Protein AF-A0A8B5WDK0-F1 (afdb_monomer_lite)

Foldseek 3Di:
DDDDDPDDDDDDDDDAEEDEDPDLPLVVSVVVLVVVCVVPVPDQVPHAYAYEDANPDLVPDDLVSVLVNVVSCVVVPHHYQAYEDDPNRVVSCVVNVHDYDHPPPPPPPPVPPPPPDPDPDPDPDPDPDDDDDDDPDDDDPPDDDD

Sequence (146 aa):
MSRSAAADLRFVQIGTLALRIHDLDPAAVIAELARRRQQAPELLDSARLLLDLGQLDPESMDFAQVEHLAAALTEHGHQLLGLLESPASASLANRLGLPVLKASTERPARARKSRPEPEPEPEPEHSDWTATRHIDGQVRSGQQIY

Secondary structure (DSSP, 8-state):
-----S----------EEEE-S---HHHHHHHHHHHHHH-HHHHHS-EEEEE-TTS-TTT--HHHHHHHHHHHHHTT-EEEEEEP-TTHHHHHHHHT--EE-------------PPPPPPPPP-----PPPPPP--SPPPTT----

Radius of gyration: 32.22 Å; chains: 1; bounding box: 51×109×36 Å

Structure (mmCIF, N/CA/C/O backbone):
data_AF-A0A8B5WDK0-F1
#
_entry.id   AF-A0A8B5WDK0-F1
#
loop_
_atom_site.group_PDB
_atom_site.id
_atom_site.type_symbol
_atom_site.label_atom_id
_atom_site.label_alt_id
_atom_site.label_comp_id
_atom_site.label_asym_id
_atom_site.label_entity_id
_atom_site.label_seq_id
_atom_site.pdbx_PDB_ins_code
_atom_site.Cartn_x
_atom_site.Cartn_y
_atom_site.Cartn_z
_atom_site.occupancy
_atom_site.B_iso_or_equiv
_atom_site.auth_seq_id
_atom_site.auth_comp_id
_atom_site.auth_asym_id
_atom_site.auth_atom_id
_atom_site.pdbx_PDB_model_num
ATOM 1 N N . MET A 1 1 ? -37.793 -30.050 6.361 1.00 52.53 1 MET A N 1
ATOM 2 C CA . MET A 1 1 ? -36.568 -29.431 6.916 1.00 52.53 1 MET A CA 1
ATOM 3 C C . MET A 1 1 ? -36.056 -28.443 5.879 1.00 52.53 1 MET A C 1
ATOM 5 O O . MET A 1 1 ? -35.616 -28.883 4.826 1.00 52.53 1 MET A O 1
ATOM 9 N N . SER A 1 2 ? -36.222 -27.136 6.100 1.00 66.88 2 SER A N 1
ATOM 10 C CA . SER A 1 2 ? -35.745 -26.121 5.150 1.00 66.88 2 SER A CA 1
ATOM 11 C C . SER A 1 2 ? -34.227 -26.001 5.294 1.00 66.88 2 SER A C 1
ATOM 13 O O . SER A 1 2 ? -33.744 -25.752 6.398 1.00 66.88 2 SER A O 1
ATOM 15 N N . ARG A 1 3 ? -33.464 -26.258 4.225 1.00 64.38 3 ARG A N 1
ATOM 16 C CA . ARG A 1 3 ? -32.007 -26.064 4.227 1.00 64.38 3 ARG A CA 1
ATOM 17 C C . ARG A 1 3 ? -31.740 -24.563 4.350 1.00 64.38 3 ARG A C 1
ATOM 19 O O . ARG A 1 3 ? -31.975 -23.828 3.398 1.00 64.38 3 ARG A O 1
ATOM 26 N N . SER A 1 4 ? -31.267 -24.123 5.514 1.00 75.44 4 SER A N 1
ATOM 27 C CA . SER A 1 4 ? -30.646 -22.804 5.648 1.00 75.44 4 SER A CA 1
ATOM 28 C C . SER A 1 4 ? -29.442 -22.751 4.708 1.00 75.44 4 SER A C 1
ATOM 30 O O . SER A 1 4 ? -28.650 -23.698 4.681 1.00 75.44 4 SER A O 1
ATOM 32 N N . ALA A 1 5 ? -29.318 -21.685 3.920 1.00 81.25 5 ALA A N 1
ATOM 33 C CA . ALA A 1 5 ? -28.121 -21.457 3.119 1.00 81.25 5 ALA A CA 1
ATOM 34 C C . ALA A 1 5 ? -26.892 -21.350 4.042 1.00 81.25 5 ALA A C 1
ATOM 36 O O . ALA A 1 5 ? -27.001 -20.865 5.168 1.00 81.25 5 ALA A O 1
ATOM 37 N N . ALA A 1 6 ? -25.737 -21.837 3.579 1.00 92.69 6 ALA A N 1
ATOM 38 C CA . ALA A 1 6 ? -24.501 -21.843 4.367 1.00 92.69 6 ALA A CA 1
ATOM 39 C C . ALA A 1 6 ? -23.830 -20.458 4.454 1.00 92.69 6 ALA A C 1
ATOM 41 O O . ALA A 1 6 ? -23.028 -20.234 5.357 1.00 92.69 6 ALA A O 1
ATOM 42 N N . ALA A 1 7 ? -24.136 -19.551 3.521 1.00 93.56 7 ALA A N 1
ATOM 43 C CA . ALA A 1 7 ? -23.628 -18.183 3.483 1.00 93.56 7 ALA A CA 1
ATOM 44 C C . ALA A 1 7 ? -24.494 -17.297 2.569 1.00 93.56 7 ALA A C 1
ATOM 46 O O . ALA A 1 7 ? -25.152 -17.805 1.659 1.00 93.56 7 ALA A O 1
ATOM 47 N N . ASP A 1 8 ? -24.407 -15.981 2.776 1.00 92.81 8 ASP A N 1
ATOM 48 C CA . ASP A 1 8 ? -24.958 -14.940 1.905 1.00 92.81 8 ASP A CA 1
ATOM 49 C C . ASP A 1 8 ? -23.825 -14.051 1.374 1.00 92.81 8 ASP A C 1
ATOM 51 O O . ASP A 1 8 ? -22.873 -13.744 2.095 1.00 92.81 8 ASP A O 1
ATOM 55 N N . LEU A 1 9 ? -23.941 -13.594 0.126 1.00 94.06 9 LEU A N 1
ATOM 56 C CA . LEU A 1 9 ? -23.022 -12.623 -0.471 1.00 94.06 9 LEU A CA 1
ATOM 57 C C . LEU A 1 9 ? -23.681 -11.246 -0.521 1.00 94.06 9 LEU A C 1
ATOM 59 O O . LEU A 1 9 ? -24.849 -11.115 -0.887 1.00 94.06 9 LEU A O 1
ATOM 63 N N . ARG A 1 10 ? -22.924 -10.205 -0.169 1.00 95.38 10 ARG A N 1
ATOM 64 C CA . ARG A 1 10 ? -23.374 -8.812 -0.234 1.00 95.38 10 ARG A CA 1
ATOM 65 C C . ARG A 1 10 ? -22.287 -7.935 -0.820 1.00 95.38 10 ARG A C 1
ATOM 67 O O . ARG A 1 10 ? -21.109 -8.116 -0.524 1.00 95.38 10 ARG A O 1
ATOM 74 N N . PHE A 1 11 ? -22.706 -6.959 -1.612 1.00 90.06 11 PHE A N 1
ATOM 75 C CA . PHE A 1 11 ? -21.833 -5.876 -2.025 1.00 90.06 11 PHE A CA 1
ATOM 76 C C . PHE A 1 11 ? -21.721 -4.858 -0.888 1.00 90.06 11 PHE A C 1
ATOM 78 O O . PHE A 1 11 ? -22.732 -4.444 -0.319 1.00 90.06 11 PHE A O 1
ATOM 85 N N . VAL A 1 12 ? -20.494 -4.462 -0.561 1.00 90.06 12 VAL A N 1
ATOM 86 C CA . VAL A 1 12 ? -20.207 -3.428 0.433 1.00 90.06 12 VAL A CA 1
ATOM 87 C C . VAL A 1 12 ? -19.145 -2.509 -0.143 1.00 90.06 12 VAL A C 1
ATOM 89 O O . VAL A 1 12 ? -18.105 -2.969 -0.609 1.00 90.06 12 VAL A O 1
ATOM 92 N N . GLN A 1 13 ? -19.399 -1.207 -0.081 1.00 86.75 13 GLN A N 1
ATOM 93 C CA . GLN A 1 13 ? -18.398 -0.200 -0.389 1.00 86.75 13 GLN A CA 1
ATOM 94 C C . GLN A 1 13 ? -17.634 0.154 0.886 1.00 86.75 13 GLN A C 1
ATOM 96 O O . GLN A 1 13 ? -18.235 0.483 1.908 1.00 86.75 13 GLN A O 1
ATOM 101 N N . ILE A 1 14 ? -16.306 0.108 0.814 1.00 84.69 14 ILE A N 1
ATOM 102 C CA . ILE A 1 14 ? -15.420 0.493 1.914 1.00 84.69 14 ILE A CA 1
ATOM 103 C C . ILE A 1 14 ? -14.628 1.744 1.536 1.00 84.69 14 ILE A C 1
ATOM 105 O O . ILE A 1 14 ? -14.186 1.896 0.397 1.00 84.69 14 ILE A O 1
ATOM 109 N N . GLY A 1 15 ? -14.452 2.653 2.496 1.00 84.19 15 GLY A N 1
ATOM 110 C CA . GLY A 1 15 ? -13.544 3.786 2.345 1.00 84.19 15 GLY A CA 1
ATOM 111 C C . GLY A 1 15 ? -12.093 3.309 2.393 1.00 84.19 15 GLY A C 1
ATOM 112 O O . GLY A 1 15 ? -11.709 2.577 3.303 1.00 84.19 15 GLY A O 1
ATOM 113 N N . THR A 1 16 ? -11.291 3.721 1.416 1.00 90.75 16 THR A N 1
ATOM 114 C CA . THR A 1 16 ? -9.856 3.419 1.328 1.00 90.75 16 THR A CA 1
ATOM 115 C C . THR A 1 16 ? -9.118 4.650 0.823 1.00 90.75 16 THR A C 1
ATOM 117 O O . THR A 1 16 ? -9.702 5.482 0.124 1.00 90.75 16 THR A O 1
ATOM 120 N N . LEU A 1 17 ? -7.834 4.772 1.154 1.00 94.75 17 LEU A N 1
ATOM 121 C CA . LEU A 1 17 ? -6.977 5.824 0.615 1.00 94.75 17 LEU A CA 1
ATOM 122 C C . LEU A 1 17 ? -6.059 5.249 -0.455 1.00 94.75 17 LEU A C 1
ATOM 124 O O . LEU A 1 17 ? -5.513 4.164 -0.294 1.00 94.75 17 LEU A O 1
ATOM 128 N N . ALA A 1 18 ? -5.871 5.995 -1.538 1.00 95.25 18 ALA A N 1
ATOM 129 C CA . ALA A 1 18 ? -4.823 5.713 -2.505 1.00 95.25 18 ALA A CA 1
ATOM 130 C C . ALA A 1 18 ? -3.575 6.516 -2.125 1.00 95.25 18 ALA A C 1
ATOM 132 O O . ALA A 1 18 ? -3.610 7.749 -2.082 1.00 95.25 18 ALA A O 1
ATOM 133 N N . LEU A 1 19 ? -2.481 5.816 -1.840 1.00 96.75 19 LEU A N 1
ATOM 134 C CA . LEU A 1 19 ? -1.164 6.399 -1.651 1.00 96.75 19 LEU A CA 1
ATOM 135 C C . LEU A 1 19 ? -0.457 6.429 -3.005 1.00 96.75 19 LEU A C 1
ATOM 137 O O . LEU A 1 19 ? 0.082 5.425 -3.466 1.00 96.75 19 LEU A O 1
ATOM 141 N N . ARG A 1 20 ? -0.491 7.597 -3.642 1.00 96.44 20 ARG A N 1
ATOM 142 C CA . ARG A 1 20 ? 0.217 7.846 -4.895 1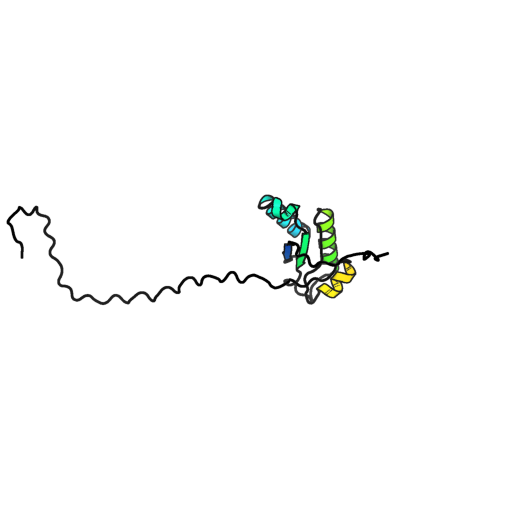.00 96.44 20 ARG A CA 1
ATOM 143 C C . ARG A 1 20 ? 1.697 8.052 -4.641 1.00 96.44 20 ARG A C 1
ATOM 145 O O . ARG A 1 20 ? 2.080 8.975 -3.923 1.00 96.44 20 ARG A O 1
ATOM 152 N N . ILE A 1 21 ? 2.498 7.186 -5.242 1.00 96.06 21 ILE A N 1
ATOM 153 C CA . ILE A 1 21 ? 3.944 7.164 -5.090 1.00 96.06 21 ILE A CA 1
ATOM 154 C C . ILE A 1 21 ? 4.569 8.031 -6.177 1.00 96.06 21 ILE A C 1
ATOM 156 O O . ILE A 1 21 ? 4.292 7.863 -7.363 1.00 96.06 21 ILE A O 1
ATOM 160 N N . HIS A 1 22 ? 5.389 8.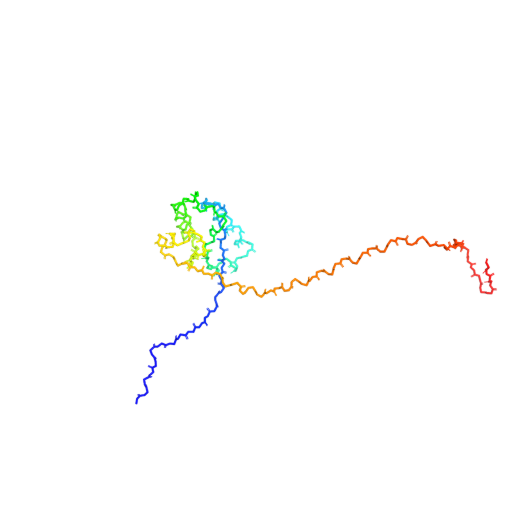982 -5.741 1.00 94.88 22 HIS A N 1
ATOM 161 C CA . HIS A 1 22 ? 6.167 9.867 -6.609 1.00 94.88 22 HIS A CA 1
ATOM 162 C C . HIS A 1 22 ? 7.670 9.583 -6.528 1.00 94.88 22 HIS A C 1
ATOM 164 O O . HIS A 1 22 ? 8.396 9.927 -7.451 1.00 94.88 22 HIS A O 1
ATOM 170 N N . ASP A 1 23 ? 8.108 8.964 -5.433 1.00 92.94 23 ASP A N 1
ATOM 171 C CA . ASP A 1 23 ? 9.490 8.615 -5.126 1.00 92.94 23 ASP A CA 1
ATOM 172 C C . ASP A 1 23 ? 9.481 7.273 -4.371 1.00 92.94 23 ASP A C 1
ATOM 174 O O . ASP A 1 23 ? 8.548 7.015 -3.603 1.00 92.94 23 ASP A O 1
ATOM 178 N N . LEU A 1 24 ? 10.466 6.412 -4.631 1.00 95.88 24 LEU A N 1
ATOM 179 C CA . LEU A 1 24 ? 10.577 5.075 -4.040 1.00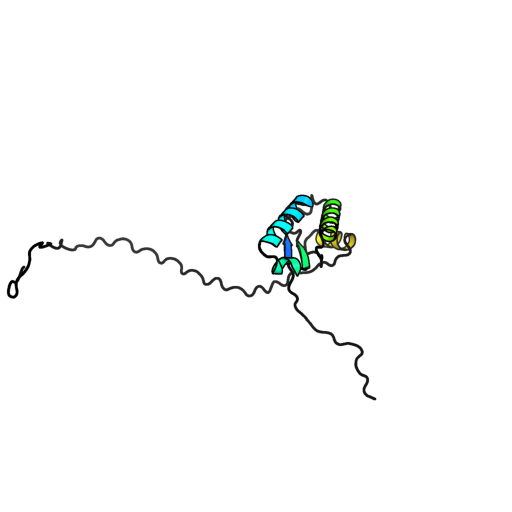 95.88 24 LEU A CA 1
ATOM 180 C C . LEU A 1 24 ? 11.416 5.037 -2.754 1.00 95.88 24 LEU A C 1
ATOM 182 O O . LEU A 1 24 ? 11.545 3.960 -2.175 1.00 95.88 24 LEU A O 1
ATOM 186 N N . ASP A 1 25 ? 11.941 6.170 -2.276 1.00 96.31 25 ASP A N 1
ATOM 187 C CA . ASP A 1 25 ? 12.593 6.278 -0.969 1.00 96.31 25 ASP A CA 1
ATOM 188 C C . ASP A 1 25 ? 11.584 6.035 0.175 1.00 96.31 25 ASP A C 1
ATOM 190 O O . ASP A 1 25 ? 10.718 6.883 0.442 1.00 96.31 25 ASP A O 1
ATOM 194 N N . PRO A 1 26 ? 11.695 4.912 0.915 1.00 97.12 26 PRO A N 1
ATOM 195 C CA . PRO A 1 26 ? 10.769 4.610 1.998 1.00 97.12 26 PRO A CA 1
ATOM 196 C C . PRO A 1 26 ? 10.797 5.651 3.114 1.00 97.12 26 PRO A C 1
ATOM 198 O O . PRO A 1 26 ? 9.747 5.969 3.677 1.00 97.12 26 PRO A O 1
ATOM 201 N N . ALA A 1 27 ? 11.969 6.217 3.419 1.00 97.12 27 ALA A N 1
ATOM 202 C CA . ALA A 1 27 ? 12.109 7.182 4.500 1.00 97.12 27 ALA A CA 1
ATOM 203 C C . ALA A 1 27 ? 11.328 8.466 4.192 1.00 97.12 27 ALA A C 1
ATOM 205 O O . ALA A 1 27 ? 10.582 8.956 5.047 1.00 97.12 27 ALA A O 1
ATOM 206 N N . ALA A 1 28 ? 11.432 8.968 2.958 1.00 97.62 28 ALA A N 1
ATOM 207 C CA . ALA A 1 28 ? 10.671 10.123 2.496 1.00 97.62 28 ALA A CA 1
ATOM 208 C C . ALA A 1 28 ? 9.155 9.868 2.536 1.00 97.62 28 ALA A C 1
ATOM 210 O O . ALA A 1 28 ? 8.397 10.702 3.044 1.00 97.62 28 ALA A O 1
ATOM 211 N N . VAL A 1 29 ? 8.702 8.701 2.061 1.00 97.75 29 VAL A N 1
ATOM 212 C CA . VAL A 1 29 ? 7.272 8.346 2.049 1.00 97.75 29 VAL A CA 1
ATOM 213 C C . VAL A 1 29 ? 6.710 8.227 3.470 1.00 97.75 29 VAL A C 1
ATOM 215 O O . VAL A 1 29 ? 5.639 8.769 3.760 1.00 97.75 29 VAL A O 1
ATOM 218 N N . ILE A 1 30 ? 7.428 7.563 4.378 1.00 97.31 30 ILE A N 1
ATOM 219 C CA . ILE A 1 30 ? 7.011 7.399 5.777 1.00 97.31 30 ILE A CA 1
ATOM 220 C C . ILE A 1 30 ? 6.974 8.749 6.499 1.00 97.31 30 ILE A C 1
ATOM 222 O O . ILE A 1 30 ? 6.016 9.030 7.224 1.00 97.31 30 ILE A O 1
ATOM 226 N N . ALA A 1 31 ? 7.971 9.611 6.280 1.00 97.00 31 ALA A N 1
ATOM 227 C CA . ALA A 1 31 ? 7.995 10.951 6.861 1.00 97.00 31 ALA A CA 1
ATOM 228 C C . ALA A 1 31 ? 6.789 11.790 6.405 1.00 97.00 31 ALA A C 1
ATOM 230 O O . ALA A 1 31 ? 6.136 12.445 7.222 1.00 97.00 31 ALA A O 1
ATOM 231 N N . GLU A 1 32 ? 6.438 11.722 5.120 1.00 97.12 32 GLU A N 1
ATOM 232 C CA . GLU A 1 32 ? 5.265 12.407 4.577 1.00 97.12 32 GLU A CA 1
ATOM 233 C C . GLU A 1 32 ? 3.952 11.850 5.156 1.00 97.12 32 GLU A C 1
ATOM 235 O O . GLU A 1 32 ? 3.067 12.623 5.535 1.00 97.12 32 GLU A O 1
ATOM 240 N N . LEU A 1 33 ? 3.821 10.527 5.300 1.00 96.44 33 LEU A N 1
ATOM 241 C CA . LEU A 1 33 ? 2.662 9.910 5.958 1.00 96.44 33 LEU A CA 1
ATOM 242 C C . LEU A 1 33 ? 2.547 10.324 7.429 1.00 96.44 33 LEU A C 1
ATOM 244 O O . LEU A 1 33 ? 1.448 10.644 7.886 1.00 96.44 33 LEU A O 1
ATOM 248 N N . ALA A 1 34 ? 3.661 10.383 8.160 1.00 95.62 34 ALA A N 1
ATOM 249 C CA . ALA A 1 34 ? 3.685 10.849 9.544 1.00 95.62 34 ALA A CA 1
ATOM 250 C C . ALA A 1 34 ? 3.251 12.320 9.651 1.00 95.62 34 ALA A C 1
ATOM 252 O O . ALA A 1 34 ? 2.424 12.664 10.500 1.00 95.62 34 ALA A O 1
ATOM 253 N N . ARG A 1 35 ? 3.735 13.179 8.745 1.00 96.81 35 ARG A N 1
ATOM 254 C CA . ARG A 1 35 ? 3.324 14.587 8.659 1.00 96.81 35 ARG A CA 1
ATOM 255 C C . ARG A 1 35 ? 1.826 14.717 8.383 1.00 96.81 35 ARG A C 1
ATOM 257 O O . ARG A 1 35 ? 1.147 15.506 9.037 1.00 96.81 35 ARG A O 1
ATOM 264 N N . ARG A 1 36 ? 1.280 13.929 7.451 1.00 95.56 36 ARG A N 1
ATOM 265 C CA . ARG A 1 36 ? -0.164 13.924 7.167 1.00 95.56 36 ARG A CA 1
ATOM 266 C C . ARG A 1 36 ? -0.984 13.376 8.330 1.00 95.56 36 ARG A C 1
ATOM 268 O O . ARG A 1 36 ? -2.069 13.895 8.577 1.00 95.56 36 ARG A O 1
ATOM 275 N N . ARG A 1 37 ? -0.475 12.388 9.076 1.00 95.56 37 ARG A N 1
ATOM 276 C CA . ARG A 1 37 ? -1.150 11.850 10.269 1.00 95.56 37 ARG A CA 1
ATOM 277 C C . ARG A 1 37 ? -1.323 12.931 11.327 1.00 95.56 37 ARG A C 1
ATOM 279 O O . ARG A 1 37 ? -2.398 13.035 11.892 1.00 95.56 37 ARG A O 1
ATOM 286 N N . GLN A 1 38 ? -0.326 13.790 11.537 1.00 96.44 38 GLN A N 1
ATOM 287 C CA . GLN A 1 38 ? -0.460 14.928 12.459 1.00 96.44 38 GLN A CA 1
ATOM 288 C C . GLN A 1 38 ? -1.558 15.913 12.025 1.00 96.44 38 GLN A C 1
ATOM 290 O O . GLN A 1 38 ? -2.217 16.510 12.869 1.00 96.44 38 GLN A O 1
ATOM 295 N N . GLN A 1 39 ? -1.764 16.079 10.715 1.00 96.81 39 GLN A N 1
ATOM 296 C CA . GLN A 1 39 ? -2.779 16.981 10.162 1.00 96.81 39 GLN A CA 1
ATOM 297 C C . GLN A 1 39 ? -4.191 16.380 10.186 1.00 96.81 39 GLN A C 1
ATOM 299 O O . GLN A 1 39 ? -5.162 17.119 10.333 1.00 96.81 39 GLN A O 1
ATOM 304 N N . ALA A 1 40 ? -4.313 15.061 10.022 1.00 94.44 40 ALA A N 1
ATOM 305 C CA . ALA A 1 40 ? -5.588 14.348 10.004 1.00 94.44 40 ALA A CA 1
ATOM 306 C C . ALA A 1 40 ? -5.457 12.942 10.632 1.00 94.44 40 ALA A C 1
ATOM 308 O O . ALA A 1 40 ? -5.445 11.947 9.896 1.00 94.44 40 ALA A O 1
ATOM 309 N N . PRO A 1 41 ? -5.377 12.838 11.974 1.00 93.31 41 PRO A N 1
ATOM 310 C CA . PRO A 1 41 ? -5.146 11.563 12.657 1.00 93.31 41 PRO A CA 1
ATOM 311 C C . PRO A 1 41 ? -6.249 10.542 12.374 1.00 93.31 41 PRO A C 1
ATOM 313 O O . PRO A 1 41 ? -5.972 9.446 11.897 1.00 93.31 41 PRO A O 1
ATOM 316 N N . GLU A 1 42 ? -7.516 10.941 12.535 1.00 91.88 42 GLU A N 1
ATOM 317 C CA . GLU A 1 42 ? -8.678 10.057 12.347 1.00 91.88 42 GLU A CA 1
ATOM 318 C C . GLU A 1 42 ? -8.729 9.428 10.947 1.00 91.88 42 GLU A C 1
ATOM 320 O O . GLU A 1 42 ? -9.097 8.260 10.783 1.00 91.88 42 GLU A O 1
ATOM 325 N N . LEU A 1 43 ? -8.318 10.197 9.932 1.00 89.88 43 LEU A N 1
ATOM 326 C CA . LEU A 1 43 ? -8.296 9.748 8.547 1.00 89.88 43 LEU A CA 1
ATOM 327 C C . LEU A 1 43 ? -7.226 8.679 8.319 1.00 89.88 43 LEU A C 1
ATOM 329 O O . LEU A 1 43 ? -7.492 7.713 7.612 1.00 89.88 43 LEU A O 1
ATOM 333 N N . LEU A 1 44 ? -6.025 8.859 8.875 1.00 91.50 44 LEU A N 1
ATOM 334 C CA . LEU A 1 44 ? -4.878 7.987 8.607 1.00 91.50 44 LEU A CA 1
ATOM 335 C C . LEU A 1 44 ? -4.746 6.810 9.571 1.00 91.50 44 LEU A C 1
ATOM 337 O O . LEU A 1 44 ? -4.195 5.786 9.177 1.00 91.50 44 LEU A O 1
ATOM 341 N N . ASP A 1 45 ? -5.268 6.912 10.790 1.00 89.75 45 ASP A N 1
ATOM 342 C CA . ASP A 1 45 ? -5.223 5.821 11.771 1.00 89.75 45 ASP A CA 1
ATOM 343 C C . ASP A 1 45 ? -6.205 4.695 11.422 1.00 89.75 45 ASP A C 1
ATOM 345 O O . ASP A 1 45 ? -5.948 3.525 11.695 1.00 89.75 45 ASP A O 1
ATOM 349 N N . SER A 1 46 ? -7.312 5.034 10.756 1.00 86.69 46 SER A N 1
ATOM 350 C CA . SER A 1 46 ? -8.273 4.065 10.214 1.00 86.69 46 SER A CA 1
ATOM 351 C C . SER A 1 46 ? -8.002 3.693 8.749 1.00 86.69 46 SER A C 1
ATOM 353 O O . SER A 1 46 ? -8.701 2.845 8.180 1.00 86.69 46 SER A O 1
ATOM 355 N N . ALA A 1 47 ? -7.000 4.322 8.124 1.00 90.50 47 ALA A N 1
ATOM 356 C CA . ALA A 1 47 ? -6.750 4.174 6.703 1.00 90.50 47 ALA A CA 1
ATOM 357 C C . ALA A 1 47 ? -6.217 2.790 6.360 1.00 90.50 47 ALA A C 1
ATOM 359 O O . ALA A 1 47 ? -5.216 2.305 6.886 1.00 90.50 47 ALA A O 1
ATOM 360 N N . ARG A 1 48 ? -6.843 2.225 5.339 1.00 94.31 48 ARG A N 1
ATOM 361 C CA . ARG A 1 48 ? -6.269 1.163 4.538 1.00 94.31 48 ARG A CA 1
ATOM 362 C C . ARG A 1 48 ? -5.785 1.759 3.226 1.00 94.31 48 ARG A C 1
ATOM 364 O O . ARG A 1 48 ? -6.464 2.620 2.658 1.00 94.31 48 ARG A O 1
ATOM 371 N N . LEU A 1 49 ? -4.597 1.355 2.794 1.00 95.81 49 LEU A N 1
ATOM 372 C CA . LEU A 1 49 ? -3.896 1.989 1.687 1.00 95.81 49 LEU A CA 1
ATOM 373 C C . LEU A 1 49 ? -3.913 1.107 0.442 1.00 95.81 49 LEU A C 1
ATOM 375 O O . LEU A 1 49 ? -3.657 -0.094 0.504 1.00 95.81 49 LEU A O 1
ATOM 379 N N . LEU A 1 50 ? -4.163 1.736 -0.700 1.00 96.75 50 LEU A N 1
ATOM 380 C CA . LEU A 1 50 ? -3.857 1.200 -2.018 1.00 96.75 50 LEU A CA 1
ATOM 381 C C . LEU A 1 50 ? -2.622 1.906 -2.551 1.00 96.75 50 LEU A C 1
ATOM 383 O O . LEU A 1 50 ? -2.577 3.135 -2.548 1.00 96.75 50 LEU A O 1
ATOM 387 N N . LEU A 1 51 ? -1.634 1.145 -3.009 1.00 97.12 51 LEU A N 1
ATOM 388 C CA . LEU A 1 51 ? -0.450 1.716 -3.643 1.00 97.12 51 LEU A CA 1
ATOM 389 C C . LEU A 1 51 ? -0.779 2.107 -5.082 1.00 97.12 51 LEU A C 1
ATOM 391 O O . LEU A 1 51 ? -1.160 1.264 -5.892 1.00 97.12 51 LEU A O 1
ATOM 395 N N . ASP A 1 52 ? -0.634 3.388 -5.399 1.00 96.69 52 ASP A N 1
ATOM 396 C CA . ASP A 1 52 ? -0.801 3.923 -6.746 1.00 96.69 52 ASP A CA 1
ATOM 397 C C . ASP A 1 52 ? 0.570 4.278 -7.322 1.00 96.69 52 ASP A C 1
ATOM 399 O O . ASP A 1 52 ? 1.188 5.272 -6.940 1.00 96.69 52 ASP A O 1
ATOM 403 N N . LEU A 1 53 ? 1.037 3.436 -8.242 1.00 9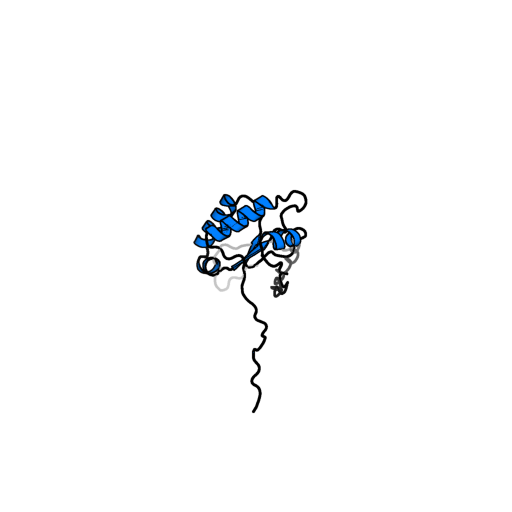5.38 53 LEU A N 1
ATOM 404 C CA . LEU A 1 53 ? 2.329 3.570 -8.916 1.00 95.38 53 LEU A CA 1
ATOM 405 C C . LEU A 1 53 ? 2.208 4.268 -10.278 1.00 95.38 53 LEU A C 1
ATOM 407 O O . LEU A 1 53 ? 3.173 4.300 -11.033 1.00 95.38 53 LEU A O 1
ATOM 411 N N . GLY A 1 54 ? 1.035 4.809 -10.626 1.00 92.62 54 GLY A N 1
ATOM 412 C CA . GLY A 1 54 ? 0.753 5.328 -11.968 1.00 92.62 54 GLY A CA 1
ATOM 413 C C . GLY A 1 54 ? 1.554 6.570 -12.377 1.00 92.62 54 GLY A C 1
ATOM 414 O O . GLY A 1 54 ? 1.508 6.951 -13.541 1.00 92.62 54 GLY A O 1
ATOM 415 N N . GLN A 1 55 ? 2.268 7.210 -11.445 1.00 92.69 55 GLN A N 1
ATOM 416 C CA . GLN A 1 55 ? 3.143 8.356 -11.729 1.00 92.69 55 GLN A CA 1
ATOM 417 C C . GLN A 1 55 ? 4.599 7.971 -11.984 1.00 92.69 55 GLN A C 1
ATOM 419 O O . GLN A 1 55 ? 5.373 8.825 -12.411 1.00 92.69 55 GLN A O 1
ATOM 424 N N . LEU A 1 56 ? 4.972 6.732 -11.678 1.00 92.56 56 LEU A N 1
ATOM 425 C CA . LEU A 1 56 ? 6.314 6.233 -11.914 1.00 92.56 56 LEU A CA 1
ATOM 426 C C . LEU A 1 56 ? 6.405 5.729 -13.352 1.00 92.56 56 LEU A C 1
ATOM 428 O O . LEU A 1 56 ? 5.452 5.152 -13.880 1.00 92.56 56 LEU A O 1
ATOM 432 N N . ASP A 1 57 ? 7.559 5.932 -13.972 1.00 91.81 57 ASP A N 1
ATOM 433 C CA . ASP A 1 57 ? 7.836 5.361 -15.281 1.00 91.81 57 ASP A CA 1
ATOM 434 C C . ASP A 1 57 ? 7.992 3.830 -15.152 1.00 91.81 57 ASP A C 1
ATOM 436 O O . ASP A 1 57 ? 8.851 3.363 -14.401 1.00 91.81 57 ASP A O 1
ATOM 440 N N . PRO A 1 58 ? 7.155 3.029 -15.837 1.00 88.31 58 PRO A N 1
ATOM 441 C CA . PRO A 1 58 ? 7.195 1.576 -15.724 1.00 88.31 58 PRO A CA 1
ATOM 442 C C . PRO A 1 58 ? 8.478 0.953 -16.283 1.00 88.31 58 PRO A C 1
ATOM 444 O O . PRO A 1 58 ? 8.826 -0.145 -15.855 1.00 88.31 58 PRO A O 1
ATOM 447 N N . GLU A 1 59 ? 9.172 1.607 -17.220 1.00 88.69 59 GLU A N 1
ATOM 448 C CA . GLU A 1 59 ? 10.377 1.045 -17.848 1.00 88.69 59 GLU A CA 1
ATOM 449 C C . GLU A 1 59 ? 11.619 1.171 -16.959 1.00 88.69 59 GLU A C 1
ATOM 451 O O . GLU A 1 59 ? 12.498 0.310 -16.995 1.00 88.69 59 GLU A O 1
ATOM 456 N N . SER A 1 60 ? 11.683 2.216 -16.134 1.00 89.19 60 SER A N 1
ATOM 457 C CA . SER A 1 60 ? 12.795 2.482 -15.214 1.00 89.19 60 SER A CA 1
ATOM 458 C C . SER A 1 60 ? 12.528 2.032 -13.774 1.00 89.19 60 SER A C 1
ATOM 460 O O . SER A 1 60 ? 13.381 2.201 -12.901 1.00 89.19 60 SER A O 1
ATOM 462 N N . MET A 1 61 ? 11.358 1.445 -13.509 1.00 91.56 61 MET A N 1
ATOM 463 C CA . MET A 1 61 ? 10.948 1.046 -12.167 1.00 91.56 61 MET A CA 1
ATOM 464 C C . MET A 1 61 ? 11.747 -0.152 -11.649 1.00 91.56 61 MET A C 1
ATOM 466 O O . MET A 1 61 ? 11.685 -1.253 -12.196 1.00 91.56 61 MET A O 1
ATOM 470 N N . ASP A 1 62 ? 12.406 0.034 -10.508 1.00 93.94 62 ASP A N 1
ATOM 471 C CA . ASP A 1 62 ? 13.011 -1.063 -9.762 1.00 93.94 62 ASP A CA 1
ATOM 472 C C . ASP A 1 62 ? 11.974 -1.730 -8.845 1.00 93.94 62 ASP A C 1
ATOM 474 O O . ASP A 1 62 ? 11.548 -1.181 -7.825 1.00 93.94 62 ASP A O 1
ATOM 478 N N . PHE A 1 63 ? 11.568 -2.952 -9.191 1.00 93.81 63 PHE A N 1
ATOM 479 C CA . PHE A 1 63 ? 10.603 -3.712 -8.396 1.00 93.81 63 PHE A CA 1
ATOM 480 C C . PHE A 1 63 ? 11.117 -4.067 -6.997 1.00 93.81 63 PHE A C 1
ATOM 482 O O . PHE A 1 63 ? 10.301 -4.157 -6.082 1.00 93.81 63 PHE A O 1
ATOM 489 N N . ALA A 1 64 ? 12.431 -4.216 -6.799 1.00 95.69 64 ALA A N 1
ATOM 490 C CA . ALA A 1 64 ? 12.989 -4.481 -5.474 1.00 95.69 64 ALA A CA 1
ATOM 491 C C . ALA A 1 64 ? 12.841 -3.261 -4.551 1.00 95.69 64 ALA A C 1
ATOM 493 O O . ALA A 1 64 ? 12.569 -3.412 -3.359 1.00 95.69 64 ALA A O 1
ATOM 494 N N . GLN A 1 65 ? 12.943 -2.044 -5.096 1.00 96.25 65 GLN A N 1
ATOM 495 C CA . GLN A 1 65 ? 12.673 -0.820 -4.337 1.00 96.25 65 GLN A CA 1
ATOM 496 C C . GLN A 1 65 ? 11.196 -0.707 -3.948 1.00 96.25 65 GLN A C 1
ATOM 498 O O . GLN A 1 65 ? 10.889 -0.331 -2.819 1.00 96.25 65 GLN A O 1
ATOM 503 N N . VAL A 1 66 ? 10.275 -1.092 -4.837 1.00 96.94 66 VAL A N 1
ATOM 504 C CA . VAL A 1 66 ? 8.837 -1.128 -4.514 1.00 96.94 66 VAL A CA 1
ATOM 505 C C . VAL A 1 66 ? 8.543 -2.147 -3.407 1.00 96.94 66 VAL A C 1
ATOM 507 O O . VAL A 1 66 ? 7.768 -1.855 -2.496 1.00 96.94 66 VAL A O 1
ATOM 510 N N . GLU A 1 67 ? 9.170 -3.324 -3.452 1.00 97.06 67 GLU A N 1
ATOM 511 C CA . GLU A 1 67 ? 9.080 -4.327 -2.381 1.00 97.06 67 GLU A CA 1
ATOM 512 C C . GLU A 1 67 ? 9.607 -3.796 -1.054 1.00 97.06 67 GLU A C 1
ATOM 514 O O . GLU A 1 67 ? 8.947 -3.947 -0.024 1.00 97.06 67 GLU A O 1
ATOM 519 N N . HIS A 1 68 ? 10.753 -3.119 -1.083 1.00 97.88 68 HIS A N 1
ATOM 520 C CA . HIS A 1 68 ? 11.334 -2.514 0.105 1.00 97.88 68 HIS A CA 1
ATOM 521 C C . HIS A 1 68 ? 10.429 -1.422 0.697 1.00 97.88 68 HIS A C 1
ATOM 523 O O . HIS A 1 68 ? 10.188 -1.410 1.903 1.00 97.88 68 HIS A O 1
ATOM 529 N N . LEU A 1 69 ? 9.849 -0.563 -0.147 1.00 98.12 69 LEU A N 1
ATOM 530 C CA . LEU A 1 69 ? 8.866 0.438 0.264 1.00 98.12 69 LEU A CA 1
ATOM 531 C C . LEU A 1 69 ? 7.622 -0.207 0.893 1.00 98.12 69 LEU A C 1
ATOM 533 O O . LEU A 1 69 ? 7.163 0.233 1.946 1.00 98.12 69 LEU A O 1
ATOM 537 N N . ALA A 1 70 ? 7.071 -1.255 0.275 1.00 97.81 70 ALA A N 1
ATOM 538 C CA . ALA A 1 70 ? 5.895 -1.952 0.793 1.00 97.81 70 ALA A CA 1
ATOM 539 C C . ALA A 1 70 ? 6.167 -2.626 2.151 1.00 97.81 70 ALA A C 1
ATOM 541 O O . ALA A 1 70 ? 5.330 -2.555 3.059 1.00 97.81 70 ALA A O 1
ATOM 542 N N . ALA A 1 71 ? 7.347 -3.235 2.307 1.00 97.88 71 ALA A N 1
ATOM 543 C CA . ALA A 1 71 ? 7.799 -3.798 3.574 1.00 97.88 71 ALA A CA 1
ATOM 544 C C . ALA A 1 71 ? 7.908 -2.709 4.649 1.00 97.88 71 ALA A C 1
ATOM 546 O O . ALA A 1 71 ? 7.285 -2.833 5.701 1.00 97.88 71 ALA A O 1
ATOM 547 N N . ALA A 1 72 ? 8.580 -1.596 4.345 1.00 98.19 72 ALA A N 1
ATOM 548 C CA . ALA A 1 72 ? 8.742 -0.481 5.273 1.00 98.19 72 ALA A CA 1
ATOM 549 C C . ALA A 1 72 ? 7.390 0.120 5.705 1.00 98.19 72 ALA A C 1
ATOM 551 O O . ALA A 1 72 ? 7.161 0.371 6.887 1.00 98.19 72 ALA A O 1
ATOM 552 N N . LEU A 1 73 ? 6.439 0.295 4.781 1.00 97.44 73 LEU A N 1
ATOM 553 C CA . LEU A 1 73 ? 5.084 0.750 5.121 1.00 97.44 73 LEU A CA 1
ATOM 554 C C . LEU A 1 73 ? 4.399 -0.192 6.121 1.00 97.44 73 LEU A C 1
ATOM 556 O O . LEU A 1 73 ? 3.774 0.272 7.078 1.00 97.44 73 LEU A O 1
ATOM 560 N N . THR A 1 74 ? 4.543 -1.500 5.919 1.00 96.69 74 THR A N 1
ATOM 561 C CA . THR A 1 74 ? 3.965 -2.523 6.799 1.00 96.69 74 THR A CA 1
ATOM 562 C C . THR A 1 74 ? 4.640 -2.526 8.174 1.00 96.69 74 THR A C 1
ATOM 564 O O . THR A 1 74 ? 3.951 -2.553 9.193 1.00 96.69 74 THR A O 1
ATOM 567 N N . GLU A 1 75 ? 5.971 -2.427 8.224 1.00 97.38 75 GLU A N 1
ATOM 568 C CA . GLU A 1 75 ? 6.756 -2.321 9.465 1.00 97.38 75 GLU A CA 1
ATOM 569 C C . GLU A 1 75 ? 6.380 -1.079 10.287 1.00 97.38 75 GLU A C 1
ATOM 571 O O . GLU A 1 75 ? 6.320 -1.134 11.515 1.00 97.38 75 GLU A O 1
ATOM 576 N N . HIS A 1 76 ? 6.034 0.022 9.616 1.00 95.94 76 HIS A N 1
ATOM 577 C CA . HIS A 1 76 ? 5.531 1.249 10.238 1.00 95.94 76 HIS A CA 1
ATOM 578 C C . HIS A 1 76 ? 4.019 1.228 10.546 1.00 95.94 76 HIS A C 1
ATOM 580 O O . HIS A 1 76 ? 3.437 2.255 10.911 1.00 95.94 76 HIS A O 1
ATOM 586 N N . GLY A 1 77 ? 3.375 0.061 10.443 1.00 94.06 77 GLY A N 1
ATOM 587 C CA . GLY A 1 77 ? 2.000 -0.175 10.887 1.00 94.06 77 GLY A CA 1
ATOM 588 C C . GLY A 1 77 ? 0.915 0.207 9.880 1.00 94.06 77 GLY A C 1
ATOM 589 O O . GLY A 1 77 ? -0.263 0.229 10.240 1.00 94.06 77 GLY A O 1
ATOM 590 N N . HIS A 1 78 ? 1.265 0.509 8.628 1.00 94.94 78 HIS A N 1
ATOM 591 C CA . HIS A 1 78 ? 0.274 0.763 7.586 1.00 94.94 78 HIS A CA 1
ATOM 592 C C . HIS A 1 78 ? -0.277 -0.547 7.008 1.00 94.94 78 HIS A C 1
ATOM 594 O O . HIS A 1 78 ? 0.465 -1.486 6.734 1.00 94.94 78 HIS A O 1
ATOM 600 N N . GLN A 1 79 ? -1.593 -0.603 6.774 1.00 94.94 79 GLN A N 1
ATOM 601 C CA . GLN A 1 79 ? -2.243 -1.755 6.143 1.00 94.94 79 GLN A CA 1
ATOM 602 C C . GLN A 1 79 ? -2.393 -1.537 4.638 1.00 94.94 79 GLN A C 1
ATOM 604 O O . GLN A 1 79 ? -3.164 -0.675 4.206 1.00 94.94 79 GLN A O 1
ATOM 609 N N . LEU A 1 80 ? -1.691 -2.347 3.845 1.00 96.50 80 LEU A N 1
ATOM 610 C CA . LEU A 1 80 ? -1.824 -2.369 2.391 1.00 96.50 80 LEU A CA 1
ATOM 611 C C . LEU A 1 80 ? -2.958 -3.316 1.982 1.00 96.50 80 LEU A C 1
ATOM 613 O O . LEU A 1 80 ? -2.954 -4.492 2.336 1.00 96.50 80 LEU A O 1
ATOM 617 N N . LEU A 1 81 ? -3.934 -2.807 1.230 1.00 96.31 81 LEU A N 1
ATOM 618 C CA . LEU A 1 81 ? -5.025 -3.609 0.663 1.00 96.31 81 LEU A CA 1
ATOM 619 C C . LEU A 1 81 ? -4.706 -4.168 -0.718 1.00 96.31 81 LEU A C 1
ATOM 621 O O . LEU A 1 81 ? -5.329 -5.141 -1.135 1.00 96.31 81 LEU A O 1
ATOM 625 N N . GLY A 1 82 ? -3.805 -3.522 -1.451 1.00 96.56 82 GLY A N 1
ATOM 626 C CA . GLY A 1 82 ? -3.590 -3.822 -2.856 1.00 96.56 82 GLY A CA 1
ATOM 627 C C . GLY A 1 82 ? -2.836 -2.730 -3.597 1.00 96.56 82 GLY A C 1
ATOM 628 O O . GLY A 1 82 ? -2.450 -1.702 -3.034 1.00 96.56 82 GLY A O 1
ATOM 629 N N . LEU A 1 83 ? -2.674 -2.962 -4.892 1.00 97.38 83 LEU A N 1
ATOM 630 C CA . LEU A 1 83 ? -2.162 -1.999 -5.859 1.00 97.38 83 LEU A CA 1
ATOM 631 C C . LEU A 1 83 ? -3.332 -1.460 -6.679 1.00 97.38 83 LEU A C 1
ATOM 633 O O . LEU A 1 83 ? -4.239 -2.218 -7.028 1.00 97.38 83 LEU A O 1
ATOM 637 N N . LEU A 1 84 ? -3.313 -0.177 -7.027 1.00 96.50 84 LEU A N 1
ATOM 638 C CA . LEU A 1 84 ? -4.168 0.306 -8.106 1.00 96.50 84 LEU A CA 1
ATOM 639 C C . LEU A 1 84 ? -3.642 -0.189 -9.452 1.00 96.50 84 LEU A C 1
ATOM 641 O O . LEU A 1 84 ? -2.434 -0.296 -9.660 1.00 96.50 84 LEU A O 1
ATOM 645 N N . GLU A 1 85 ? -4.571 -0.492 -10.357 1.00 95.69 85 GLU A N 1
ATOM 646 C CA . GLU A 1 85 ? -4.256 -0.918 -11.718 1.00 95.69 85 GLU A CA 1
ATOM 647 C C . GLU A 1 85 ? -3.345 0.090 -12.432 1.00 95.69 85 GLU A C 1
ATOM 649 O O . GLU A 1 85 ? -3.675 1.268 -12.575 1.00 95.69 85 GLU A O 1
ATOM 654 N N . SER A 1 86 ? -2.197 -0.402 -12.895 1.00 93.25 86 SER A N 1
ATOM 655 C CA . SER A 1 86 ? -1.216 0.329 -13.694 1.00 93.25 86 SER A CA 1
ATOM 656 C C . SER A 1 86 ? -0.472 -0.645 -14.622 1.00 93.25 86 SER A C 1
ATOM 658 O O . SER A 1 86 ? -0.554 -1.860 -14.422 1.00 93.25 86 SER A O 1
ATOM 660 N N . PRO A 1 87 ? 0.292 -0.169 -15.625 1.00 91.25 87 PRO A N 1
ATOM 661 C CA . PRO A 1 87 ? 1.059 -1.059 -16.503 1.00 91.25 87 PRO A CA 1
ATOM 662 C C . PRO A 1 87 ? 2.014 -2.010 -15.758 1.00 91.25 87 PRO A C 1
ATOM 664 O O . PRO A 1 87 ? 2.207 -3.144 -16.186 1.00 91.25 87 PRO A O 1
ATOM 667 N N . ALA A 1 88 ? 2.570 -1.580 -14.618 1.00 88.69 88 ALA A N 1
ATOM 668 C CA . ALA A 1 88 ? 3.495 -2.376 -13.806 1.00 88.69 88 ALA A CA 1
ATOM 669 C C . ALA A 1 88 ? 2.806 -3.207 -12.701 1.00 88.69 88 ALA A C 1
ATOM 671 O O . ALA A 1 88 ? 3.429 -4.096 -12.113 1.00 88.69 88 ALA A O 1
ATOM 672 N N . SER A 1 89 ? 1.525 -2.950 -12.394 1.00 92.50 89 SER A N 1
ATOM 673 C CA . SER A 1 89 ? 0.880 -3.491 -11.189 1.00 92.50 89 SER A CA 1
ATOM 674 C C . SER A 1 89 ? 0.725 -5.013 -11.209 1.00 92.50 89 SER A C 1
ATOM 676 O O . SER A 1 89 ? 0.803 -5.635 -10.157 1.00 92.50 89 SER A O 1
ATOM 678 N N . ALA A 1 90 ? 0.535 -5.635 -12.378 1.00 90.62 90 ALA A N 1
ATOM 679 C CA . ALA A 1 90 ? 0.351 -7.087 -12.482 1.00 90.62 90 ALA A CA 1
ATOM 680 C C . ALA A 1 90 ? 1.605 -7.880 -12.063 1.00 90.62 90 ALA A C 1
ATOM 682 O O . ALA A 1 90 ? 1.503 -8.872 -11.340 1.00 90.62 90 ALA A O 1
ATOM 683 N N . SER A 1 91 ? 2.791 -7.423 -12.474 1.00 91.94 91 SER A N 1
ATOM 684 C CA . SER A 1 91 ? 4.067 -8.052 -12.106 1.00 91.94 91 SER A CA 1
ATOM 685 C C . SER A 1 91 ? 4.367 -7.889 -10.614 1.00 91.94 91 SER A C 1
ATOM 687 O O . SER A 1 91 ? 4.820 -8.829 -9.961 1.00 91.94 91 SER A O 1
ATOM 689 N N . LEU A 1 92 ? 4.068 -6.710 -10.063 1.00 94.38 92 LEU A N 1
ATOM 690 C CA . LEU A 1 92 ? 4.278 -6.395 -8.650 1.00 94.38 92 LEU A CA 1
ATOM 691 C C . LEU A 1 92 ? 3.272 -7.078 -7.720 1.00 94.38 92 LEU A C 1
ATOM 693 O O . LEU A 1 92 ? 3.639 -7.482 -6.624 1.00 94.38 92 LEU A O 1
ATOM 697 N N . ALA A 1 93 ? 2.027 -7.264 -8.155 1.00 95.25 93 ALA A N 1
ATOM 698 C CA . ALA A 1 93 ? 0.987 -7.930 -7.374 1.00 95.25 93 ALA A CA 1
ATOM 699 C C . ALA A 1 93 ? 1.395 -9.341 -6.939 1.00 95.25 93 ALA A C 1
ATOM 701 O O . ALA A 1 93 ? 1.300 -9.684 -5.761 1.00 95.25 93 ALA A O 1
ATOM 702 N N . ASN A 1 94 ? 1.929 -10.133 -7.872 1.00 93.19 94 ASN A N 1
ATOM 703 C CA . ASN A 1 94 ? 2.400 -11.489 -7.582 1.00 93.19 94 ASN A CA 1
ATOM 704 C C . ASN A 1 94 ? 3.582 -11.497 -6.608 1.00 93.19 94 ASN A C 1
ATOM 706 O O . ASN A 1 94 ? 3.652 -12.348 -5.726 1.00 93.19 94 ASN A O 1
ATOM 710 N N . ARG A 1 95 ? 4.495 -10.538 -6.765 1.00 94.94 95 ARG A N 1
ATOM 711 C CA . ARG A 1 95 ? 5.683 -10.371 -5.922 1.00 94.94 95 ARG A CA 1
ATOM 712 C C . ARG A 1 95 ? 5.337 -9.984 -4.486 1.00 94.94 95 ARG A C 1
ATOM 714 O O . ARG A 1 95 ? 5.855 -10.568 -3.543 1.00 94.94 95 ARG A O 1
ATOM 721 N N . LEU A 1 96 ? 4.413 -9.039 -4.336 1.00 95.81 96 LEU A N 1
ATOM 722 C CA . LEU A 1 96 ? 3.970 -8.514 -3.045 1.00 95.81 96 LEU A CA 1
ATOM 723 C C . LEU A 1 96 ? 2.900 -9.384 -2.370 1.00 95.81 96 LEU A C 1
ATOM 725 O O . LEU A 1 96 ? 2.565 -9.144 -1.214 1.00 95.81 96 LEU A O 1
ATOM 729 N N . GLY A 1 97 ? 2.322 -10.356 -3.083 1.00 95.94 97 GLY A N 1
ATOM 730 C CA . GLY A 1 97 ? 1.166 -11.116 -2.601 1.00 95.94 97 GLY A CA 1
ATOM 731 C C . GLY A 1 97 ? -0.082 -10.244 -2.405 1.00 95.94 97 GLY A C 1
ATOM 732 O O . GLY A 1 97 ? -0.918 -10.544 -1.555 1.00 95.94 97 GLY A O 1
ATOM 733 N N . LEU A 1 98 ? -0.198 -9.152 -3.167 1.00 96.94 98 LEU A N 1
ATOM 734 C CA . LEU A 1 98 ? -1.264 -8.156 -3.052 1.00 96.94 98 LEU A CA 1
ATOM 735 C C . LEU A 1 98 ? -2.149 -8.152 -4.308 1.00 96.94 98 LEU A C 1
ATOM 737 O O . LEU A 1 98 ? -1.629 -8.280 -5.415 1.00 96.94 98 LEU A O 1
ATOM 741 N N . PRO A 1 99 ? -3.475 -7.962 -4.188 1.00 97.12 99 PRO A N 1
ATOM 742 C CA . PRO A 1 99 ? -4.352 -7.895 -5.352 1.00 97.12 99 PRO A CA 1
ATOM 743 C C . PRO A 1 99 ? -4.183 -6.578 -6.123 1.00 97.12 99 PRO A C 1
ATOM 745 O O . PRO A 1 99 ? -3.864 -5.534 -5.548 1.00 97.12 99 PRO A O 1
ATOM 748 N N . VAL A 1 100 ? -4.480 -6.612 -7.425 1.00 97.12 100 VAL A N 1
ATOM 749 C CA . VAL A 1 100 ? -4.681 -5.402 -8.237 1.00 97.12 100 VAL A CA 1
ATOM 750 C C . VAL A 1 100 ? -6.153 -5.015 -8.185 1.00 97.12 100 VAL A C 1
ATOM 752 O O . VAL A 1 100 ? -7.024 -5.825 -8.502 1.00 97.12 100 VAL A O 1
ATOM 755 N N . LEU A 1 101 ? -6.434 -3.771 -7.808 1.00 95.00 101 LEU A N 1
ATOM 756 C CA . LEU A 1 101 ? -7.777 -3.214 -7.733 1.00 95.00 101 LEU A CA 1
ATOM 757 C C . LEU A 1 101 ? -7.956 -2.094 -8.757 1.00 95.00 101 LEU A C 1
ATOM 759 O O . LEU A 1 101 ? -7.057 -1.292 -9.009 1.00 95.00 101 LEU A O 1
ATOM 763 N N . LYS A 1 102 ? -9.165 -1.995 -9.304 1.00 92.12 102 LYS A N 1
ATOM 764 C CA . LYS A 1 102 ? -9.566 -0.866 -10.144 1.00 92.12 102 LYS A CA 1
ATOM 765 C C . LYS A 1 102 ? -10.262 0.169 -9.276 1.00 92.12 102 LYS A C 1
ATOM 767 O O . LYS A 1 102 ? -11.192 -0.159 -8.538 1.00 92.12 102 LYS A O 1
ATOM 772 N N . ALA A 1 103 ? -9.832 1.422 -9.373 1.00 84.00 103 ALA A N 1
ATOM 773 C CA . ALA A 1 103 ? -10.561 2.511 -8.746 1.00 84.00 103 ALA A CA 1
ATOM 774 C C . ALA A 1 103 ? -11.938 2.626 -9.415 1.00 84.00 103 ALA A C 1
ATOM 776 O O . ALA A 1 103 ? -12.032 2.822 -10.626 1.00 84.00 103 ALA A O 1
ATOM 777 N N . SER A 1 104 ? -13.008 2.502 -8.630 1.00 76.56 104 SER A N 1
ATOM 778 C CA . SER A 1 104 ? -14.350 2.800 -9.128 1.00 76.56 104 SER A CA 1
ATOM 779 C C . SER A 1 104 ? -14.424 4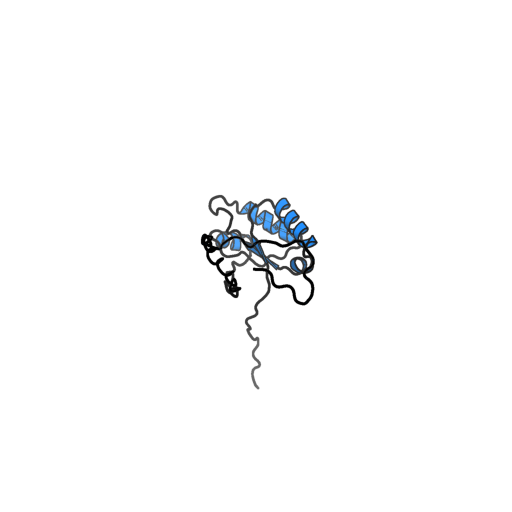.304 -9.376 1.00 76.56 104 SER A C 1
ATOM 781 O O . SER A 1 104 ? -14.316 5.103 -8.448 1.00 76.56 104 SER A O 1
ATOM 783 N N . THR A 1 105 ? -14.551 4.707 -10.639 1.00 62.91 105 THR A N 1
ATOM 784 C CA . THR A 1 105 ? -14.560 6.116 -11.062 1.00 62.91 105 THR A CA 1
ATOM 785 C C . THR A 1 105 ? -15.869 6.831 -10.745 1.00 62.91 105 THR A C 1
ATOM 787 O O . THR A 1 105 ? -16.104 7.914 -11.279 1.00 62.91 105 THR A O 1
ATOM 790 N N . GLU A 1 106 ? -16.712 6.281 -9.866 1.00 47.62 106 GLU A N 1
ATOM 791 C CA . GLU A 1 106 ? -17.859 6.975 -9.280 1.00 47.62 106 GLU A CA 1
ATOM 792 C C . GLU A 1 106 ? -17.364 8.055 -8.311 1.00 47.62 106 GLU A C 1
ATOM 794 O O . GLU A 1 106 ? -17.640 8.086 -7.115 1.00 47.62 106 GLU A O 1
ATOM 799 N N . ARG A 1 107 ? -16.627 9.021 -8.858 1.00 47.44 107 ARG A N 1
ATOM 800 C CA . ARG A 1 107 ? -16.753 10.381 -8.386 1.00 47.44 107 ARG A CA 1
ATOM 801 C C . ARG A 1 107 ? -18.230 10.702 -8.610 1.00 47.44 107 ARG A C 1
ATOM 803 O O . ARG A 1 107 ? -18.634 10.729 -9.775 1.00 47.44 107 ARG A O 1
ATOM 810 N N . PRO A 1 108 ? -19.040 11.026 -7.581 1.00 41.50 108 PRO A N 1
ATOM 811 C CA . PRO A 1 108 ? -20.085 11.982 -7.865 1.00 41.50 108 PRO A CA 1
ATOM 812 C C . PRO A 1 108 ? -19.321 13.131 -8.504 1.00 41.50 108 PRO A C 1
ATOM 814 O O . PRO A 1 108 ? -18.361 13.653 -7.918 1.00 41.50 108 PRO A O 1
ATOM 817 N N . ALA A 1 109 ? -19.645 13.445 -9.756 1.00 44.81 109 ALA A N 1
ATOM 818 C CA . ALA A 1 109 ? -19.290 14.734 -10.278 1.00 44.81 109 ALA A CA 1
ATOM 819 C C . ALA A 1 109 ? -19.828 15.692 -9.216 1.00 44.81 109 ALA A C 1
ATOM 821 O O . ALA A 1 109 ? -21.029 15.936 -9.129 1.00 44.81 109 ALA A O 1
ATOM 822 N N . ARG A 1 110 ? -18.949 16.210 -8.345 1.00 48.12 110 ARG A N 1
ATOM 823 C CA . ARG A 1 110 ? -19.147 17.552 -7.845 1.00 48.12 110 ARG A CA 1
ATOM 824 C C . ARG A 1 110 ? -19.243 18.300 -9.148 1.00 48.12 110 ARG A C 1
ATOM 826 O O . ARG A 1 110 ? -18.216 18.523 -9.790 1.00 48.12 110 ARG A O 1
ATOM 833 N N . ALA A 1 111 ? -20.478 18.543 -9.585 1.00 45.31 111 ALA A N 1
ATOM 834 C CA . ALA A 1 111 ? -20.773 19.575 -10.533 1.00 45.31 111 ALA A CA 1
ATOM 835 C C . ALA A 1 111 ? -19.957 20.727 -9.980 1.00 45.31 111 ALA A C 1
ATOM 837 O O . ALA A 1 111 ? -20.225 21.233 -8.885 1.00 45.31 111 ALA A O 1
ATOM 838 N N . ARG A 1 112 ? -18.838 21.018 -10.647 1.00 47.12 112 ARG A N 1
ATOM 839 C CA . ARG A 1 112 ? -18.219 22.311 -10.498 1.00 47.12 112 ARG A CA 1
ATOM 840 C C . ARG A 1 112 ? -19.406 23.191 -10.827 1.00 47.12 112 ARG A C 1
ATOM 842 O O . ARG A 1 112 ? -19.860 23.162 -11.966 1.00 47.12 112 ARG A O 1
ATOM 849 N N . LYS A 1 113 ? -20.018 23.824 -9.820 1.00 50.28 113 LYS A N 1
ATOM 850 C CA . LYS A 1 113 ? -20.838 24.990 -10.098 1.00 50.28 113 LYS A CA 1
ATOM 851 C C . LYS A 1 113 ? -19.864 25.841 -10.880 1.00 50.28 113 LYS A C 1
ATOM 853 O O . LYS A 1 113 ? -18.850 26.258 -10.316 1.00 50.28 113 LYS A O 1
ATOM 858 N N . SER A 1 114 ? -20.057 25.894 -12.191 1.00 51.44 114 SER A N 1
ATOM 859 C CA . SER A 1 114 ? -19.345 26.799 -13.060 1.00 51.44 114 SER A CA 1
ATOM 860 C C . SER A 1 114 ? -19.446 28.117 -12.321 1.00 51.44 114 SER A C 1
ATOM 862 O O . SER A 1 114 ? -20.548 28.591 -12.038 1.00 51.44 114 SER A O 1
ATOM 864 N N . ARG A 1 115 ? -18.305 28.635 -11.864 1.00 61.28 115 ARG A N 1
ATOM 865 C CA . ARG A 1 115 ? -18.246 30.049 -11.536 1.00 61.28 115 ARG A CA 1
ATOM 866 C C . ARG A 1 115 ? -18.795 30.723 -12.796 1.00 61.28 115 ARG A C 1
ATOM 868 O O . ARG A 1 115 ? -18.286 30.374 -13.864 1.00 61.28 115 ARG A O 1
ATOM 875 N N . PRO A 1 116 ? -19.863 31.534 -12.712 1.00 60.06 116 PRO A N 1
ATOM 876 C CA . PRO A 1 116 ? -20.344 32.244 -13.882 1.00 60.06 116 PRO A CA 1
ATOM 877 C C . PRO A 1 116 ? -19.136 32.929 -14.508 1.00 60.06 116 PRO A C 1
ATOM 879 O O . PRO A 1 116 ? -18.314 33.503 -13.781 1.00 60.06 116 PRO A O 1
ATOM 882 N N . GLU A 1 117 ? -18.976 32.754 -15.814 1.00 65.81 117 GLU A N 1
ATOM 883 C CA . GLU A 1 117 ? -18.001 33.514 -16.581 1.00 65.81 117 GLU A CA 1
ATOM 884 C C . GLU A 1 117 ? -18.216 34.991 -16.224 1.00 65.81 117 GLU A C 1
ATOM 886 O O . GLU A 1 117 ? -19.378 35.409 -16.166 1.00 65.81 117 GLU A O 1
ATOM 891 N N . PRO A 1 118 ? -17.171 35.757 -15.859 1.00 63.06 118 PRO A N 1
ATOM 892 C CA . PRO A 1 118 ? -17.350 37.185 -15.685 1.00 63.06 118 PRO A CA 1
ATOM 893 C C . PRO A 1 118 ? -17.901 37.724 -17.003 1.00 63.06 118 PRO A C 1
ATOM 895 O O . PRO A 1 118 ? -17.277 37.580 -18.053 1.00 63.06 118 PRO A O 1
ATOM 898 N N . GLU A 1 119 ? -19.115 38.258 -16.928 1.00 69.69 119 GLU A N 1
ATOM 899 C CA . GLU A 1 119 ? -19.747 39.009 -18.002 1.00 69.69 119 GLU A CA 1
ATOM 900 C C . GLU A 1 119 ? -18.735 40.062 -18.480 1.00 69.69 119 GLU A C 1
ATOM 902 O O . GLU A 1 119 ? -18.079 40.675 -17.626 1.00 69.69 119 GLU A O 1
ATOM 907 N N . PRO A 1 120 ? -18.509 40.211 -19.799 1.00 66.62 120 PRO A N 1
ATOM 908 C CA . PRO A 1 120 ? -17.547 41.181 -20.295 1.00 66.62 120 PRO A CA 1
ATOM 909 C C . PRO A 1 120 ? -17.898 42.552 -19.722 1.00 66.62 120 PRO A C 1
ATOM 911 O O . PRO A 1 120 ? -19.038 43.006 -19.813 1.00 66.62 120 PRO A O 1
ATOM 914 N N . GLU A 1 121 ? -16.908 43.161 -19.075 1.00 67.69 121 GLU A N 1
ATOM 915 C CA . GLU A 1 121 ? -16.989 44.503 -18.516 1.00 67.69 121 GLU A CA 1
ATOM 916 C C . GLU A 1 121 ? -17.448 45.446 -19.640 1.00 67.69 121 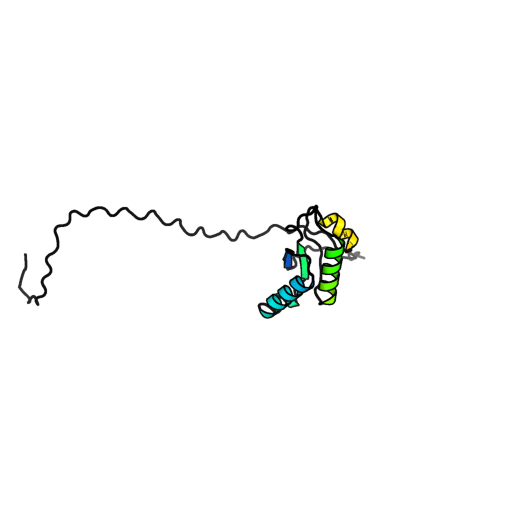GLU A C 1
ATOM 918 O O . GLU A 1 121 ? -16.798 45.471 -20.691 1.00 67.69 121 GLU A O 1
ATOM 923 N N . PRO A 1 122 ? -18.591 46.146 -19.502 1.00 62.31 122 PRO A N 1
ATOM 924 C CA . PRO A 1 122 ? -19.037 47.054 -20.545 1.00 62.31 122 PRO A CA 1
ATOM 925 C C . PRO A 1 122 ? -17.959 48.121 -20.745 1.00 62.31 122 PRO A C 1
ATOM 927 O O . PRO A 1 122 ? -17.506 48.740 -19.778 1.00 62.31 122 PRO A O 1
ATOM 930 N N . GLU A 1 123 ? -17.529 48.313 -21.996 1.00 62.34 123 GLU A N 1
ATOM 931 C CA . GLU A 1 123 ? -16.667 49.434 -22.367 1.00 62.34 123 GLU A CA 1
ATOM 932 C C . GLU A 1 123 ? -17.295 50.728 -21.831 1.00 62.34 123 GLU A C 1
ATOM 934 O O . GLU A 1 123 ? -18.517 50.890 -21.924 1.00 62.34 123 GLU A O 1
ATOM 939 N N . PRO A 1 124 ? -16.509 51.644 -21.236 1.00 57.41 124 PRO A N 1
ATOM 940 C CA . PRO A 1 124 ? -17.059 52.877 -20.710 1.00 57.41 124 PRO A CA 1
ATOM 941 C C . PRO A 1 124 ? -17.634 53.689 -21.870 1.00 57.41 124 PRO A C 1
ATOM 943 O O . PRO A 1 124 ? -16.902 54.317 -22.634 1.00 57.41 124 PRO A O 1
ATOM 946 N N . GLU A 1 125 ? -18.959 53.674 -21.996 1.00 56.38 125 GLU A N 1
ATOM 947 C CA . GLU A 1 125 ? -19.675 54.595 -22.861 1.00 56.38 125 GLU A CA 1
ATOM 948 C C . GLU A 1 125 ? -19.334 56.013 -22.397 1.00 56.38 125 GLU A C 1
ATOM 950 O O . GLU A 1 125 ? -19.612 56.413 -21.261 1.00 56.38 125 GLU A O 1
ATOM 955 N N . HIS A 1 126 ? -18.669 56.769 -23.272 1.00 56.88 126 HIS A N 1
ATOM 956 C CA . HIS A 1 126 ? -18.438 58.187 -23.067 1.00 56.88 126 HIS A CA 1
ATOM 957 C C . HIS A 1 126 ? -19.789 58.868 -22.900 1.00 56.88 126 HIS A C 1
ATOM 959 O O . HIS A 1 126 ? -20.587 58.963 -23.827 1.00 56.88 126 HIS A O 1
ATOM 965 N N . SER A 1 127 ? -20.052 59.309 -21.681 1.00 55.88 127 SER A N 1
ATOM 966 C CA . SER A 1 127 ? -21.329 59.887 -21.336 1.00 55.88 127 SER A CA 1
ATOM 967 C C . SER A 1 127 ? -21.314 61.384 -21.664 1.00 55.88 127 SER A C 1
ATOM 969 O O . SER A 1 127 ? -20.600 62.144 -21.006 1.00 55.88 127 SER A O 1
ATOM 971 N N . ASP A 1 128 ? -22.106 61.810 -22.650 1.00 60.22 128 ASP A N 1
ATOM 972 C CA . ASP A 1 128 ? -22.336 63.217 -23.030 1.00 60.22 128 ASP A CA 1
ATOM 973 C C . ASP A 1 128 ? -23.217 63.955 -21.999 1.00 60.22 128 ASP A C 1
ATOM 975 O O . ASP A 1 128 ? -24.220 64.594 -22.327 1.00 60.22 128 ASP A O 1
ATOM 979 N N . TRP A 1 129 ? -22.873 63.870 -20.714 1.00 56.84 129 TRP A N 1
ATOM 980 C CA . TRP A 1 129 ? -23.565 64.631 -19.676 1.00 56.84 129 TRP A CA 1
ATOM 981 C C . TRP A 1 129 ? -22.860 65.963 -19.435 1.00 56.84 129 TRP A C 1
ATOM 983 O O . TRP A 1 129 ? -21.663 66.031 -19.159 1.00 56.84 129 TRP A O 1
ATOM 993 N N . THR A 1 130 ? -23.634 67.047 -19.497 1.00 61.22 130 THR A N 1
ATOM 994 C CA . THR A 1 130 ? -23.190 68.365 -19.033 1.00 61.22 130 THR A CA 1
ATOM 995 C C . THR A 1 130 ? -22.859 68.294 -17.541 1.00 61.22 130 THR A C 1
ATOM 997 O O . THR A 1 130 ? -23.674 67.836 -16.740 1.00 61.22 130 THR A O 1
ATOM 1000 N N . ALA A 1 131 ? -21.662 68.756 -17.173 1.00 66.88 131 ALA A N 1
ATOM 1001 C CA . ALA A 1 131 ? -21.156 68.721 -15.806 1.00 66.88 131 ALA A CA 1
ATOM 1002 C C . ALA A 1 131 ? -22.124 69.386 -14.807 1.00 66.88 131 ALA A C 1
ATOM 1004 O O . ALA A 1 131 ? -22.518 70.544 -14.969 1.00 66.88 131 ALA A O 1
ATOM 1005 N N . THR A 1 132 ? -22.481 68.658 -13.748 1.00 68.81 132 THR A N 1
ATOM 1006 C CA . THR A 1 132 ? -23.322 69.154 -12.652 1.00 68.81 132 THR A CA 1
ATOM 1007 C C . THR A 1 132 ? -22.575 70.218 -11.845 1.00 68.81 132 THR A C 1
ATOM 1009 O O . THR A 1 132 ? -21.456 69.989 -11.386 1.00 68.81 132 THR A O 1
ATOM 1012 N N . ARG A 1 133 ? -23.191 71.388 -11.634 1.00 69.12 133 ARG A N 1
ATOM 1013 C CA . ARG A 1 133 ? -22.656 72.416 -10.729 1.00 69.12 133 ARG A CA 1
ATOM 1014 C C . ARG A 1 133 ? -22.980 72.059 -9.281 1.00 69.12 133 ARG A C 1
ATOM 1016 O O . ARG A 1 133 ? -24.147 71.966 -8.913 1.00 69.12 133 ARG A O 1
ATOM 1023 N N . HIS A 1 134 ? -21.942 71.885 -8.467 1.00 76.25 134 HIS A N 1
ATOM 1024 C CA . HIS A 1 134 ? -22.069 71.689 -7.026 1.00 76.25 134 HIS A CA 1
ATOM 1025 C C . HIS A 1 134 ? -22.207 73.041 -6.317 1.00 76.25 134 HIS A C 1
ATOM 1027 O O . HIS A 1 134 ? -21.476 73.981 -6.632 1.00 76.25 134 HIS A O 1
ATOM 1033 N N . ILE A 1 135 ? -23.153 73.149 -5.382 1.00 73.19 135 ILE A N 1
ATOM 1034 C CA . ILE A 1 135 ? -23.383 74.365 -4.597 1.00 73.19 135 ILE A CA 1
ATOM 1035 C C . ILE A 1 135 ? -23.140 74.031 -3.135 1.00 73.19 135 ILE A C 1
ATOM 1037 O O . ILE A 1 135 ? -23.974 73.415 -2.481 1.00 73.19 135 ILE A O 1
ATOM 1041 N N . ASP A 1 136 ? -22.001 74.479 -2.621 1.00 72.38 136 ASP A N 1
ATOM 1042 C CA . ASP A 1 136 ? -21.536 74.198 -1.257 1.00 72.38 136 ASP A CA 1
ATOM 1043 C C . ASP A 1 136 ? -22.228 75.046 -0.164 1.00 72.38 136 ASP A C 1
ATOM 1045 O O . ASP A 1 136 ? -21.782 75.099 0.981 1.00 72.38 136 ASP A O 1
ATOM 1049 N N . GLY A 1 137 ? -23.316 75.748 -0.500 1.00 78.69 137 GLY A N 1
ATOM 1050 C CA . GLY A 1 137 ? -24.034 76.656 0.399 1.00 78.69 137 GLY A CA 1
ATOM 1051 C C . GLY A 1 137 ? -25.379 76.108 0.884 1.00 78.69 137 GLY A C 1
ATOM 1052 O O . GLY A 1 137 ? -26.073 75.389 0.169 1.00 78.69 137 GLY A O 1
ATOM 1053 N N . GLN A 1 138 ? -25.794 76.491 2.095 1.00 75.62 138 GLN A N 1
ATOM 1054 C CA . GLN A 1 138 ? -27.075 76.061 2.664 1.00 75.62 138 GLN A CA 1
ATOM 1055 C C . GLN A 1 138 ? -28.264 76.757 1.974 1.00 75.62 138 GLN A C 1
ATOM 1057 O O . GLN A 1 138 ? -28.436 77.972 2.091 1.00 75.62 138 GLN A O 1
ATOM 1062 N N . VAL A 1 139 ? -29.124 75.977 1.314 1.00 81.44 139 VAL A N 1
ATOM 1063 C CA . VAL A 1 139 ? -30.353 76.458 0.658 1.00 81.44 139 VAL A CA 1
ATOM 1064 C C . VAL A 1 139 ? -31.497 76.520 1.672 1.00 81.44 139 VAL A C 1
ATOM 1066 O O . VAL A 1 139 ? -31.756 75.558 2.396 1.00 81.44 139 VAL A O 1
ATOM 1069 N N . ARG A 1 140 ? -32.183 77.665 1.760 1.00 79.94 140 ARG A N 1
ATOM 1070 C CA . ARG A 1 140 ? -33.315 77.864 2.684 1.00 79.94 140 ARG A CA 1
ATOM 1071 C C . ARG A 1 140 ? -34.650 77.561 1.997 1.00 79.94 140 ARG A C 1
ATOM 1073 O O . ARG A 1 140 ? -34.777 77.695 0.783 1.00 79.94 140 ARG A O 1
ATOM 1080 N N . SER A 1 141 ? -35.656 77.179 2.788 1.00 68.44 141 SER A N 1
ATOM 1081 C CA . SER A 1 141 ? -37.000 76.853 2.291 1.00 68.44 141 SER A CA 1
ATOM 1082 C C . SER A 1 141 ? -37.589 78.020 1.490 1.00 68.44 141 SER A C 1
ATOM 1084 O O . SER A 1 141 ? -37.803 79.098 2.040 1.00 68.44 141 SER A O 1
ATOM 1086 N N . GLY A 1 142 ? -37.837 77.790 0.198 1.00 85.06 142 GLY A N 1
ATOM 1087 C CA . GLY A 1 142 ? -38.364 78.779 -0.752 1.00 85.06 142 GLY A CA 1
ATOM 1088 C C . GLY A 1 142 ? -37.362 79.273 -1.803 1.00 85.06 142 GLY A C 1
ATOM 1089 O O . GLY A 1 142 ? -37.762 79.984 -2.718 1.00 85.06 142 GLY A O 1
ATOM 1090 N N . GLN A 1 143 ? -36.083 78.896 -1.715 1.00 83.81 143 GLN A N 1
ATOM 1091 C CA . GLN A 1 143 ? -35.079 79.254 -2.718 1.00 83.81 143 GLN A CA 1
ATOM 1092 C C . GLN A 1 143 ? -34.998 78.193 -3.826 1.00 83.81 143 GLN A C 1
ATOM 1094 O O . GLN A 1 143 ? -34.733 77.026 -3.546 1.00 83.81 143 GLN A O 1
ATOM 1099 N N . GLN A 1 144 ? -35.194 78.603 -5.083 1.00 78.00 144 GLN A N 1
ATOM 1100 C CA . GLN A 1 144 ? -34.934 77.768 -6.260 1.00 78.00 144 GLN A CA 1
ATOM 1101 C C . GLN A 1 144 ? -33.629 78.188 -6.932 1.00 78.00 144 GLN A C 1
ATOM 1103 O O . GLN A 1 144 ? -33.346 79.377 -7.081 1.00 78.00 144 GLN A O 1
ATOM 1108 N N . ILE A 1 145 ? -32.844 77.191 -7.325 1.00 71.94 145 ILE A N 1
ATOM 1109 C CA . ILE A 1 145 ? -31.583 77.343 -8.046 1.00 71.94 145 ILE A CA 1
ATOM 1110 C C . ILE A 1 145 ? -31.791 76.740 -9.437 1.00 71.94 145 ILE A C 1
ATOM 1112 O O . ILE A 1 145 ? -32.373 75.659 -9.539 1.00 71.94 145 ILE A O 1
ATOM 1116 N N . TYR A 1 146 ? -31.341 77.451 -10.472 1.00 68.62 146 TYR A N 1
ATOM 1117 C CA . TYR A 1 146 ? -31.307 76.987 -11.861 1.00 68.62 146 TYR A CA 1
ATOM 1118 C C . TYR A 1 146 ? -29.877 76.641 -12.274 1.00 68.62 146 TYR A C 1
ATOM 1120 O O . TYR A 1 146 ? -28.957 77.392 -11.867 1.00 68.62 146 TYR A O 1
#

pLDDT: mean 84.38, std 15.72, range [41.5, 98.19]